Protein AF-A0A967QMI1-F1 (afdb_monomer_lite)

Secondary structure (DSSP, 8-state):
---------------THHHHHHHHHHHHHHHHHHHHHHHHHHHHS---HHHHHHHHHHHHTSHHHHHHHEEEE-STT-EEEE-HHHHHHHHHHH-SEEEEEEEEEE-SS-EEEEEEEEE-

pLDDT: mean 87.19, std 18.17, range [38.97, 98.12]

Sequence (120 aa):
MSKHENANTSLSVVQPHATAETASTAVAAQAAASVQARYVMALQRPRNIDQVRVDLLKECKRPGFARVAMYHKPIGKGVTGPSIRFAEAAMRCMGNLMPEVATLYDDHDKRILRVSVTDL

Structure (mmCIF, N/CA/C/O backbone):
data_AF-A0A967QMI1-F1
#
_entry.id   AF-A0A967QMI1-F1
#
loop_
_atom_site.group_PDB
_atom_site.id
_atom_site.type_symbol
_atom_site.label_atom_id
_atom_site.label_alt_id
_atom_site.label_comp_id
_atom_site.label_asym_id
_atom_site.label_entity_id
_atom_site.label_seq_id
_atom_site.pdbx_PDB_ins_code
_atom_site.Cartn_x
_atom_site.Cartn_y
_atom_site.Cartn_z
_atom_site.occupancy
_atom_site.B_iso_or_equiv
_atom_site.auth_seq_id
_atom_site.auth_comp_id
_atom_site.auth_asym_id
_atom_site.auth_atom_id
_atom_site.pdbx_PDB_model_num
ATOM 1 N N . MET A 1 1 ? -69.812 30.700 38.126 1.00 41.09 1 MET A N 1
ATOM 2 C CA . MET A 1 1 ? -69.528 30.436 36.693 1.00 41.09 1 MET A CA 1
ATOM 3 C C . MET A 1 1 ? -68.850 31.698 36.178 1.00 41.09 1 MET A C 1
ATOM 5 O O . MET A 1 1 ? -69.426 32.747 36.377 1.00 41.09 1 MET A O 1
ATOM 9 N N . SER A 1 2 ? -67.622 31.746 35.676 1.00 38.97 2 SER A N 1
ATOM 10 C CA . SER A 1 2 ? -66.790 30.752 35.009 1.00 38.97 2 SER A CA 1
ATOM 11 C C . SER A 1 2 ? -65.315 31.040 35.321 1.00 38.97 2 SER A C 1
ATOM 13 O O . SER A 1 2 ? -64.920 32.199 35.425 1.00 38.97 2 SER A O 1
ATOM 15 N N . LYS A 1 3 ? -64.522 29.980 35.487 1.00 43.09 3 LYS A N 1
ATOM 16 C CA . LYS A 1 3 ? -63.059 30.023 35.575 1.00 43.09 3 LYS A CA 1
ATOM 17 C C . LYS A 1 3 ? -62.500 30.331 34.181 1.00 43.09 3 LYS A C 1
ATOM 19 O O . LYS A 1 3 ? -62.931 29.699 33.221 1.00 43.09 3 LYS A O 1
ATOM 24 N N . HIS A 1 4 ? -61.532 31.235 34.074 1.00 40.47 4 HIS A N 1
ATOM 25 C CA . HIS A 1 4 ? -60.617 31.258 32.932 1.00 40.47 4 HIS A CA 1
ATOM 26 C C . HIS A 1 4 ? -59.274 30.707 33.408 1.00 40.47 4 HIS A C 1
ATOM 28 O O . HIS A 1 4 ? -58.556 31.336 34.179 1.00 40.47 4 HIS A O 1
ATOM 34 N N . GLU A 1 5 ? -59.035 29.459 33.016 1.00 42.28 5 GLU A N 1
ATOM 35 C CA . GLU A 1 5 ? -57.871 28.634 33.311 1.00 42.28 5 GLU A CA 1
ATOM 36 C C . GLU A 1 5 ? -56.853 28.781 32.172 1.00 42.28 5 GLU A C 1
ATOM 38 O O . GLU A 1 5 ? -57.210 28.766 30.993 1.00 42.28 5 GLU A O 1
ATOM 43 N N . ASN A 1 6 ? -55.592 28.983 32.549 1.00 50.06 6 ASN A N 1
ATOM 44 C CA . ASN A 1 6 ? -54.452 29.204 31.665 1.00 50.06 6 ASN A CA 1
ATOM 45 C C . ASN A 1 6 ? -54.092 27.942 30.869 1.00 50.06 6 ASN A C 1
ATOM 47 O O . ASN A 1 6 ? -53.886 26.887 31.462 1.00 50.06 6 ASN A O 1
ATOM 51 N N . ALA A 1 7 ? -53.855 28.079 29.564 1.00 43.97 7 ALA A N 1
ATOM 52 C CA . ALA A 1 7 ? -53.170 27.065 28.760 1.00 43.97 7 ALA A CA 1
ATOM 53 C C . ALA A 1 7 ? -51.811 27.603 28.288 1.00 43.97 7 ALA A C 1
ATOM 55 O O . ALA A 1 7 ? -51.635 28.024 27.146 1.00 43.97 7 ALA A O 1
ATOM 56 N N . ASN A 1 8 ? -50.839 27.606 29.204 1.00 45.09 8 ASN A N 1
ATOM 57 C CA . ASN A 1 8 ? -49.431 27.794 28.876 1.00 45.09 8 ASN A CA 1
ATOM 58 C C . ASN A 1 8 ? -48.906 26.486 28.264 1.00 45.09 8 ASN A C 1
ATOM 60 O O . ASN A 1 8 ? -48.530 25.563 28.984 1.00 45.09 8 ASN A O 1
ATOM 64 N N . THR A 1 9 ? -48.937 26.377 26.936 1.00 42.69 9 THR A N 1
ATOM 65 C CA . THR A 1 9 ? -48.361 25.227 26.225 1.00 42.69 9 THR A CA 1
ATOM 66 C C . THR A 1 9 ? -46.873 25.489 26.021 1.00 42.69 9 THR A C 1
ATOM 68 O O . THR A 1 9 ? -46.456 26.058 25.014 1.00 42.69 9 THR A O 1
ATOM 71 N N . SER A 1 10 ? -46.062 25.116 27.009 1.00 40.81 10 SER A N 1
ATOM 72 C CA . SER A 1 10 ? -44.605 25.136 26.904 1.00 40.81 10 SER A CA 1
ATOM 73 C C . SER A 1 10 ? -44.142 24.035 25.944 1.00 40.81 10 SER A C 1
ATOM 75 O O . SER A 1 10 ? -44.137 22.857 26.301 1.00 40.81 10 SER A O 1
ATOM 77 N N . LEU A 1 11 ? -43.745 24.418 24.729 1.00 45.38 11 LEU A N 1
ATOM 78 C CA . LEU A 1 11 ? -42.948 23.581 23.833 1.00 45.38 11 LEU A CA 1
ATOM 79 C C . LEU A 1 11 ? -41.589 23.327 24.498 1.00 45.38 11 LEU A C 1
ATOM 81 O O . LEU A 1 11 ? -40.747 24.221 24.586 1.00 45.38 11 LEU A O 1
ATOM 85 N N . SER A 1 12 ? -41.386 22.113 25.002 1.00 38.97 12 SER A N 1
ATOM 86 C CA . SER A 1 12 ? -40.097 21.652 25.504 1.00 38.97 12 SER A CA 1
ATOM 87 C C . SER A 1 12 ? -39.133 21.471 24.330 1.00 38.97 12 SER A C 1
ATOM 89 O O . SER A 1 12 ? -39.220 20.526 23.548 1.00 38.97 12 SER A O 1
ATOM 91 N N . VAL A 1 13 ? -38.200 22.413 24.200 1.00 47.19 13 VAL A N 1
ATOM 92 C CA . VAL A 1 13 ? -37.040 22.305 23.312 1.00 47.19 13 VAL A CA 1
ATOM 93 C C . VAL A 1 13 ? -36.179 21.139 23.803 1.00 47.19 13 VAL A C 1
ATOM 95 O O . VAL A 1 13 ? -35.567 21.219 24.867 1.00 47.19 13 VAL A O 1
ATOM 98 N N . VAL A 1 14 ? -36.137 20.046 23.040 1.00 52.56 14 VAL A N 1
ATOM 99 C CA . VAL A 1 14 ? -35.185 18.949 23.260 1.00 52.56 14 VAL A CA 1
ATOM 100 C C . VAL A 1 14 ? -33.779 19.503 23.027 1.00 52.56 14 VAL A C 1
ATOM 102 O O . VAL A 1 14 ? -33.420 19.871 21.909 1.00 52.56 14 VAL A O 1
ATOM 105 N N . GLN A 1 15 ? -32.995 19.619 24.098 1.00 55.19 15 GLN A N 1
ATOM 106 C CA . GLN A 1 15 ? -31.613 20.091 24.035 1.00 55.19 15 GLN A CA 1
ATOM 107 C C . GLN A 1 15 ? -30.710 19.081 23.288 1.00 55.19 1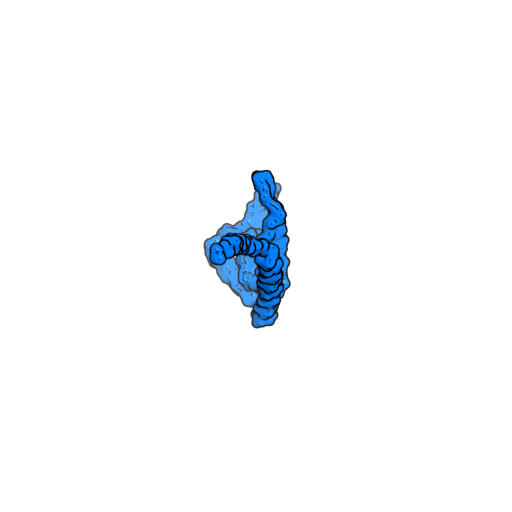5 GLN A C 1
ATOM 109 O O . GLN A 1 15 ? -30.769 17.884 23.570 1.00 55.19 15 GLN A O 1
ATOM 114 N N . PRO A 1 16 ? -29.814 19.536 22.391 1.00 52.66 16 PRO A N 1
ATOM 115 C CA . PRO A 1 16 ? -29.017 18.685 21.495 1.00 52.66 16 PRO A CA 1
ATOM 116 C C . PRO A 1 16 ? -27.796 17.982 22.138 1.00 52.66 16 PRO A C 1
ATOM 118 O O . PRO A 1 16 ? -26.861 17.607 21.433 1.00 52.66 16 PRO A O 1
ATOM 121 N N . HIS A 1 17 ? -27.745 17.799 23.463 1.00 53.94 17 HIS A N 1
ATOM 122 C CA . HIS A 1 17 ? -26.558 17.228 24.127 1.00 53.94 17 HIS A CA 1
ATOM 123 C C . HIS A 1 17 ? -26.426 15.699 23.983 1.00 53.94 17 HIS A C 1
ATOM 125 O O . HIS A 1 17 ? -25.330 15.207 23.725 1.00 53.94 17 HIS A O 1
ATOM 131 N N . ALA A 1 18 ? -27.523 14.936 24.041 1.00 59.19 18 ALA A N 1
ATOM 132 C CA . ALA A 1 18 ? -27.467 13.465 24.007 1.00 59.19 18 ALA A CA 1
ATOM 133 C C . ALA A 1 18 ? -27.008 12.883 22.649 1.00 59.19 18 ALA A C 1
ATOM 135 O O . ALA A 1 18 ? -26.424 11.799 22.572 1.00 59.19 18 ALA A O 1
ATOM 136 N N . THR A 1 19 ? -27.239 13.609 21.554 1.00 61.75 19 THR A N 1
ATOM 137 C CA . THR A 1 19 ? -26.875 13.170 20.198 1.00 61.75 19 THR A CA 1
ATOM 138 C C . THR A 1 19 ? -25.369 13.232 19.935 1.00 61.75 19 THR A C 1
ATOM 140 O O . THR A 1 19 ? -24.855 12.411 19.177 1.00 61.75 19 THR A O 1
ATOM 143 N N . ALA A 1 20 ? -24.646 14.157 20.575 1.00 63.41 20 ALA A N 1
ATOM 144 C CA . ALA A 1 20 ? -23.204 14.322 20.376 1.00 63.41 20 ALA A CA 1
ATOM 145 C C . ALA A 1 20 ? -22.385 13.199 21.043 1.00 63.41 20 ALA A C 1
ATOM 147 O O . ALA A 1 20 ? -21.455 12.670 20.434 1.00 63.41 20 ALA A O 1
ATOM 148 N N . GLU A 1 21 ? -22.764 12.781 22.255 1.00 69.69 21 GLU A N 1
ATOM 149 C CA . GLU A 1 21 ? -22.116 11.668 22.973 1.00 69.69 21 GLU A CA 1
ATOM 150 C C . GLU A 1 21 ? -22.389 10.309 22.307 1.00 69.69 21 GLU A C 1
ATOM 152 O O . GLU A 1 21 ? -21.518 9.440 22.224 1.00 69.69 21 GLU A O 1
ATOM 157 N N . THR A 1 22 ? -23.586 10.135 21.743 1.00 79.19 22 THR A N 1
ATOM 158 C CA . THR A 1 22 ? -23.932 8.921 20.987 1.00 79.19 22 THR A CA 1
ATOM 159 C C . THR A 1 22 ? -23.129 8.826 19.682 1.00 79.19 22 THR A C 1
ATOM 161 O O . THR A 1 22 ? -22.706 7.744 19.275 1.00 79.19 22 THR A O 1
ATOM 164 N N . ALA A 1 23 ? -22.857 9.960 19.029 1.00 79.44 23 ALA A N 1
ATOM 165 C CA . ALA A 1 23 ? -22.069 9.990 17.800 1.00 79.44 23 ALA A CA 1
ATOM 166 C C . ALA A 1 23 ? -20.587 9.648 18.043 1.00 79.44 23 ALA A C 1
ATOM 168 O O . ALA A 1 23 ? -20.003 8.870 17.287 1.00 79.44 23 ALA A O 1
ATOM 169 N N . SER A 1 24 ? -19.975 10.182 19.105 1.00 85.50 24 SER A N 1
ATOM 170 C CA . SER A 1 24 ? -18.565 9.910 19.422 1.00 85.50 24 SER A CA 1
ATOM 171 C C . SER A 1 24 ? -18.327 8.449 19.820 1.00 85.50 24 SER A C 1
ATOM 173 O O . SER A 1 24 ? -17.361 7.830 19.366 1.00 85.50 24 SER A O 1
ATOM 175 N N . THR A 1 25 ? -19.237 7.867 20.604 1.00 90.25 25 THR A N 1
ATOM 176 C CA . THR A 1 25 ? -19.176 6.453 21.005 1.00 90.25 25 THR A CA 1
ATOM 177 C C . THR A 1 25 ? -19.345 5.506 19.816 1.00 90.25 25 THR A C 1
ATOM 179 O O . THR A 1 25 ? -18.589 4.539 19.698 1.00 90.25 25 THR A O 1
ATOM 182 N N . ALA A 1 26 ? -20.255 5.810 18.884 1.00 90.25 26 ALA A N 1
ATOM 183 C CA . ALA A 1 26 ? -20.436 5.023 17.665 1.00 90.25 26 ALA A CA 1
ATOM 184 C C . ALA A 1 26 ? -19.175 5.008 16.778 1.00 90.25 26 ALA A C 1
ATOM 186 O O . ALA A 1 26 ? -18.761 3.945 16.310 1.00 90.25 26 ALA A O 1
ATOM 187 N N . VAL A 1 27 ? -18.519 6.162 16.595 1.00 91.69 27 VAL A N 1
ATOM 188 C CA . VAL A 1 27 ? -17.275 6.265 15.807 1.00 91.69 27 VAL A CA 1
ATOM 189 C C . VAL A 1 27 ? -16.139 5.469 16.454 1.00 91.69 27 VAL A C 1
ATOM 191 O O . VAL A 1 27 ? -15.428 4.736 15.763 1.00 91.69 27 VAL A O 1
ATOM 194 N N . ALA A 1 28 ? -15.983 5.563 17.778 1.00 91.62 28 ALA A N 1
ATOM 195 C CA . ALA A 1 28 ? -14.963 4.809 18.503 1.00 91.62 28 ALA A CA 1
ATOM 196 C C . ALA A 1 28 ? -15.184 3.288 18.395 1.00 91.62 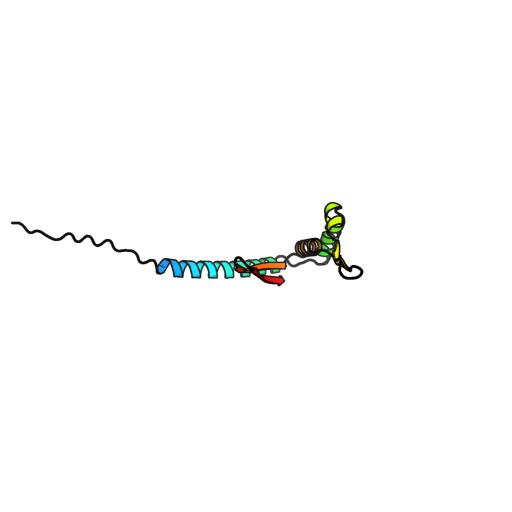28 ALA A C 1
ATOM 198 O O . ALA A 1 28 ? -14.239 2.543 18.121 1.00 91.62 28 ALA A O 1
ATOM 199 N N . ALA A 1 29 ? -16.431 2.828 18.544 1.00 93.75 29 ALA A N 1
ATOM 200 C CA . ALA A 1 29 ? -16.787 1.418 18.409 1.00 93.75 29 ALA A CA 1
ATOM 201 C C . ALA A 1 29 ? -16.522 0.890 16.989 1.00 93.75 29 ALA A C 1
ATOM 203 O O . ALA A 1 29 ? -15.928 -0.178 16.827 1.00 93.75 29 ALA A O 1
ATOM 204 N N . GLN A 1 30 ? -16.891 1.654 15.956 1.00 93.81 30 GLN A N 1
ATOM 205 C CA . GLN A 1 30 ? -16.614 1.292 14.566 1.00 93.81 30 GLN A CA 1
ATOM 206 C C . GLN A 1 30 ? -15.106 1.215 14.288 1.00 93.81 30 GLN A C 1
ATOM 208 O O . GLN A 1 30 ? -14.653 0.278 13.625 1.00 93.81 30 GLN A O 1
ATOM 213 N N . ALA A 1 31 ? -14.316 2.159 14.812 1.00 92.31 31 ALA A N 1
ATOM 214 C CA . ALA A 1 31 ? -12.864 2.145 14.662 1.00 92.31 31 ALA A CA 1
ATOM 215 C C . ALA A 1 31 ? -12.255 0.884 15.294 1.00 92.31 31 ALA A C 1
ATOM 217 O O . ALA A 1 31 ? -11.533 0.153 14.613 1.00 92.31 31 ALA A O 1
ATOM 218 N N . ALA A 1 32 ? -12.612 0.571 16.544 1.00 94.69 32 ALA A N 1
ATOM 219 C CA . ALA A 1 32 ? -12.141 -0.628 17.235 1.00 94.69 32 ALA A CA 1
ATOM 220 C C . ALA A 1 32 ? -12.526 -1.919 16.492 1.00 94.69 32 ALA A C 1
ATOM 222 O O . ALA A 1 32 ? -11.662 -2.759 16.233 1.00 94.69 32 ALA A O 1
ATOM 223 N N . ALA A 1 33 ? -13.790 -2.042 16.073 1.00 96.12 33 ALA A N 1
ATOM 224 C CA . ALA A 1 33 ? -14.271 -3.195 15.317 1.00 96.12 33 ALA A CA 1
ATOM 225 C C . ALA A 1 33 ? -13.539 -3.348 13.975 1.00 96.12 33 ALA A C 1
ATOM 227 O O . ALA A 1 33 ? -13.174 -4.457 13.590 1.00 96.12 33 ALA A O 1
ATOM 228 N N . SER A 1 34 ? -13.267 -2.240 13.277 1.00 93.88 34 SER A N 1
ATOM 229 C CA . SER A 1 34 ? -12.538 -2.266 12.006 1.00 93.88 34 SER A CA 1
ATOM 230 C C . SER A 1 34 ? -11.093 -2.742 12.176 1.00 93.88 34 SER A C 1
ATOM 232 O O . SER A 1 34 ? -10.616 -3.547 11.378 1.00 93.88 34 SER A O 1
ATOM 234 N N . VAL A 1 35 ? -10.413 -2.299 13.239 1.00 94.69 35 VAL A N 1
ATOM 235 C CA . VAL A 1 35 ? -9.046 -2.721 13.559 1.00 94.69 35 VAL A CA 1
ATOM 236 C C . VAL A 1 35 ? -9.034 -4.207 13.902 1.00 94.69 35 VAL A C 1
ATOM 238 O O . VAL A 1 35 ? -8.269 -4.961 13.307 1.00 94.69 35 VAL A O 1
ATOM 241 N N . GLN A 1 36 ? -9.929 -4.656 14.784 1.00 96.06 36 GLN A N 1
ATOM 242 C CA . GLN A 1 36 ? -10.045 -6.070 15.147 1.00 96.06 36 GLN A CA 1
ATOM 243 C C . GLN A 1 36 ? -10.336 -6.952 13.929 1.00 96.06 36 GLN A C 1
ATOM 245 O O . GLN A 1 36 ? -9.657 -7.957 13.727 1.00 96.06 36 GLN A O 1
ATOM 250 N N . ALA A 1 37 ? -11.288 -6.557 13.079 1.00 96.00 37 ALA A N 1
ATOM 251 C CA . ALA A 1 37 ? -11.626 -7.300 11.869 1.00 96.00 37 ALA A CA 1
ATOM 252 C C . ALA A 1 37 ? -10.422 -7.438 10.924 1.00 96.00 37 ALA A C 1
ATOM 254 O O . ALA A 1 37 ? -10.198 -8.517 10.380 1.00 96.00 37 ALA A O 1
ATOM 255 N N . ARG A 1 38 ? -9.612 -6.381 10.761 1.00 94.56 38 ARG A N 1
ATOM 256 C CA . ARG A 1 38 ? -8.391 -6.415 9.936 1.00 94.56 38 ARG A CA 1
ATOM 257 C C . ARG A 1 38 ? -7.387 -7.450 10.450 1.00 94.56 38 ARG A C 1
ATOM 259 O O . ARG A 1 38 ? -6.934 -8.274 9.662 1.00 94.56 38 ARG A O 1
ATOM 266 N N . TYR A 1 39 ? -7.094 -7.452 11.752 1.00 96.50 39 TYR A N 1
ATOM 267 C CA . TYR A 1 39 ? -6.163 -8.420 12.346 1.00 96.50 39 TYR A CA 1
ATOM 268 C C . TYR A 1 39 ? -6.698 -9.854 12.292 1.00 96.50 39 TYR A C 1
ATOM 270 O O . TYR A 1 39 ? -5.961 -10.771 11.942 1.00 96.50 39 TYR A O 1
ATOM 278 N N . VAL A 1 40 ? -7.989 -10.067 12.564 1.00 97.44 40 VAL A N 1
ATOM 279 C CA . VAL A 1 40 ? -8.604 -11.400 12.449 1.00 97.44 40 VAL A CA 1
ATOM 280 C C . VAL A 1 40 ? -8.507 -11.922 11.015 1.00 97.44 40 VAL A C 1
ATOM 282 O O . VAL A 1 40 ? -8.118 -13.070 10.808 1.00 97.44 40 VAL A O 1
ATOM 285 N N . MET A 1 41 ? -8.800 -11.083 10.017 1.00 96.56 41 MET A N 1
ATOM 286 C CA . MET A 1 41 ? -8.680 -11.459 8.607 1.00 96.56 41 MET A CA 1
ATOM 287 C C . MET A 1 41 ? -7.237 -11.786 8.210 1.00 96.56 41 MET A C 1
ATOM 289 O O . MET A 1 41 ? -7.025 -12.758 7.486 1.00 96.56 41 MET A O 1
ATOM 293 N N . ALA A 1 42 ? -6.257 -11.018 8.695 1.00 96.69 42 ALA A N 1
ATOM 294 C CA . ALA A 1 42 ? -4.839 -11.261 8.430 1.00 96.69 42 ALA A CA 1
ATOM 295 C C . ALA A 1 42 ? -4.351 -12.578 9.061 1.00 96.69 42 ALA A C 1
ATOM 297 O O . ALA A 1 42 ? -3.690 -13.370 8.390 1.00 96.69 42 ALA A O 1
ATOM 298 N N . LEU A 1 43 ? -4.756 -12.866 10.303 1.00 96.31 43 LEU A N 1
ATOM 299 C CA . LEU A 1 43 ? -4.456 -14.130 10.988 1.00 96.31 43 LEU A CA 1
ATOM 300 C C . LEU A 1 43 ? -5.101 -15.339 10.298 1.00 96.31 43 LEU A C 1
ATOM 302 O O . LEU A 1 43 ? -4.483 -16.397 10.201 1.00 96.31 43 LEU A O 1
ATOM 306 N N . GLN A 1 44 ? -6.333 -15.195 9.801 1.00 97.06 44 GLN A N 1
ATOM 307 C CA . GLN A 1 44 ? -7.032 -16.258 9.069 1.00 97.06 44 GLN A CA 1
ATOM 308 C C . GLN A 1 44 ? -6.474 -16.483 7.659 1.00 97.06 44 GLN A C 1
ATOM 310 O O . GLN A 1 44 ? -6.637 -17.566 7.096 1.00 97.06 44 GLN A O 1
ATOM 315 N N . ARG A 1 45 ? -5.849 -15.464 7.064 1.00 95.25 45 ARG A N 1
ATOM 316 C CA . ARG A 1 45 ? -5.291 -15.500 5.707 1.00 95.25 45 ARG A CA 1
ATOM 317 C C . ARG A 1 45 ? -3.832 -15.040 5.741 1.00 95.25 45 ARG A C 1
ATOM 319 O O . ARG A 1 45 ? -3.523 -13.946 5.259 1.00 95.25 45 ARG A O 1
ATOM 326 N N . PRO A 1 46 ? -2.932 -15.857 6.318 1.00 95.31 46 PRO A N 1
ATOM 327 C CA . PRO A 1 46 ? -1.521 -15.521 6.376 1.00 95.31 46 PRO A CA 1
ATOM 328 C C . PRO A 1 46 ? -0.928 -15.443 4.967 1.00 95.31 46 PRO A C 1
ATOM 330 O O . PRO A 1 46 ? -1.355 -16.132 4.036 1.00 95.31 46 PRO A O 1
ATOM 333 N N . ARG A 1 47 ? 0.086 -14.592 4.813 1.00 95.44 47 ARG A N 1
ATOM 334 C CA . ARG A 1 47 ? 0.775 -14.385 3.537 1.00 95.44 47 ARG A CA 1
ATOM 335 C C . ARG A 1 47 ? 1.588 -15.619 3.158 1.00 95.44 47 ARG A C 1
ATOM 337 O O . ARG A 1 47 ? 2.306 -16.171 3.987 1.00 95.44 47 ARG A O 1
ATOM 344 N N . ASN A 1 48 ? 1.548 -15.985 1.881 1.00 96.25 48 ASN A N 1
ATOM 345 C CA . ASN A 1 48 ? 2.473 -16.951 1.296 1.00 96.25 48 ASN A CA 1
ATOM 346 C C . ASN A 1 48 ? 3.490 -16.202 0.426 1.00 96.25 48 ASN A C 1
ATOM 348 O O . ASN A 1 48 ? 3.161 -15.773 -0.677 1.00 96.25 48 ASN A O 1
ATOM 352 N N . ILE A 1 49 ? 4.721 -16.047 0.917 1.00 95.56 49 ILE A N 1
ATOM 353 C CA . ILE A 1 49 ? 5.768 -15.251 0.253 1.00 95.56 49 ILE A CA 1
ATOM 354 C C . ILE A 1 49 ? 6.154 -15.811 -1.124 1.00 95.56 49 ILE A C 1
ATOM 356 O O . ILE A 1 49 ? 6.431 -15.035 -2.043 1.00 95.56 49 ILE A O 1
ATOM 360 N N . ASP A 1 50 ? 6.102 -17.130 -1.309 1.00 97.38 50 ASP A N 1
ATOM 361 C CA . ASP A 1 50 ? 6.356 -17.738 -2.617 1.00 97.38 50 ASP A CA 1
ATOM 362 C C . ASP A 1 50 ? 5.274 -17.333 -3.623 1.00 97.38 50 ASP A C 1
ATOM 364 O O . ASP A 1 50 ? 5.579 -16.961 -4.760 1.00 97.38 50 ASP A O 1
ATOM 368 N N . GLN A 1 51 ? 4.013 -17.305 -3.183 1.00 97.38 51 GLN A N 1
ATOM 369 C CA . GLN A 1 51 ? 2.900 -16.850 -4.013 1.00 97.38 51 GLN A CA 1
ATOM 370 C C . GLN A 1 51 ? 3.014 -15.356 -4.346 1.00 97.38 51 GLN A C 1
ATOM 372 O O . GLN A 1 51 ? 2.851 -14.978 -5.506 1.00 97.38 51 GLN A O 1
ATOM 377 N N . VAL A 1 52 ? 3.402 -14.517 -3.375 1.00 97.50 52 VAL A N 1
ATOM 378 C CA . VAL A 1 52 ? 3.649 -13.078 -3.595 1.00 97.50 52 VAL A CA 1
ATOM 379 C C . VAL A 1 52 ? 4.663 -12.864 -4.720 1.00 97.50 52 VAL A C 1
ATOM 381 O O . VAL A 1 52 ? 4.456 -12.026 -5.601 1.00 97.50 52 VAL A O 1
ATOM 384 N N . ARG A 1 53 ? 5.755 -13.639 -4.724 1.00 96.75 53 ARG A N 1
ATOM 385 C CA . ARG A 1 53 ? 6.775 -13.573 -5.778 1.00 96.75 53 ARG A CA 1
ATOM 386 C C . ARG A 1 53 ? 6.191 -13.929 -7.145 1.00 96.75 53 ARG A C 1
ATOM 388 O O . ARG A 1 53 ? 6.467 -13.227 -8.119 1.00 96.75 53 ARG A O 1
ATOM 395 N N . VAL A 1 54 ? 5.421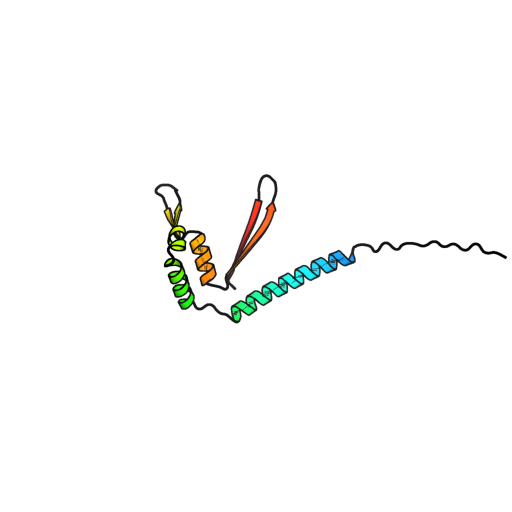 -15.013 -7.232 1.00 98.12 54 VAL A N 1
ATOM 396 C CA . VAL A 1 54 ? 4.795 -15.460 -8.487 1.00 98.12 54 VAL A CA 1
ATOM 397 C C . VAL A 1 54 ? 3.846 -14.391 -9.031 1.00 98.12 54 VAL A C 1
ATOM 399 O O . VAL A 1 54 ? 3.924 -14.047 -10.214 1.00 98.12 54 VAL A O 1
ATOM 402 N N . ASP A 1 55 ? 3.007 -13.819 -8.171 1.00 97.81 55 ASP A N 1
ATOM 403 C CA . ASP A 1 55 ? 2.020 -12.809 -8.552 1.00 97.81 55 ASP A CA 1
ATOM 404 C C . ASP A 1 55 ? 2.681 -11.498 -8.986 1.00 97.81 55 ASP A C 1
ATOM 406 O O . ASP A 1 55 ? 2.327 -10.936 -10.027 1.00 97.81 55 ASP A O 1
ATOM 410 N N . LEU A 1 56 ? 3.720 -11.054 -8.273 1.00 97.31 56 LEU A N 1
ATOM 411 C CA . LEU A 1 56 ? 4.462 -9.852 -8.648 1.00 97.31 56 LEU A CA 1
ATOM 412 C C . LEU A 1 56 ? 5.193 -10.028 -9.987 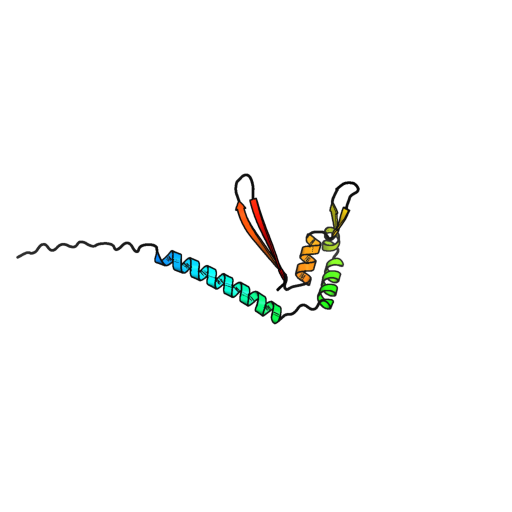1.00 97.31 56 LEU A C 1
ATOM 414 O O . LEU A 1 56 ? 5.166 -9.137 -10.835 1.00 97.31 56 LEU A O 1
ATOM 418 N N . LEU A 1 57 ? 5.800 -11.195 -10.233 1.00 96.88 57 LEU A N 1
ATOM 419 C CA . LEU A 1 57 ? 6.405 -11.501 -11.533 1.00 96.88 57 LEU A CA 1
ATOM 420 C C . LEU A 1 57 ? 5.361 -11.534 -12.654 1.00 96.88 57 LEU A C 1
ATOM 422 O O . LEU A 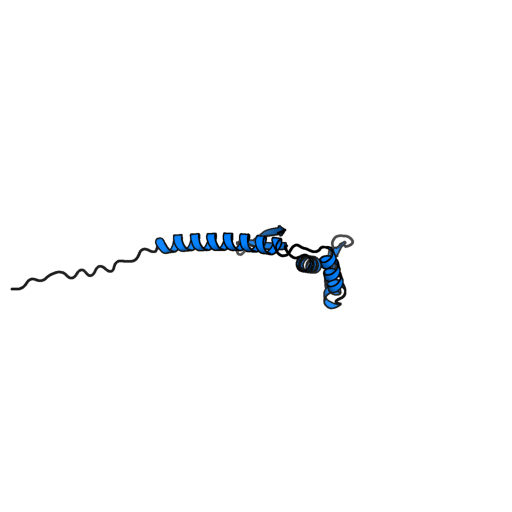1 57 ? 5.649 -11.108 -13.774 1.00 96.88 57 LEU A O 1
ATOM 426 N N . LYS A 1 58 ? 4.149 -12.021 -12.372 1.00 97.81 58 LYS A N 1
ATOM 427 C CA . LYS A 1 58 ? 3.035 -11.998 -13.325 1.00 97.81 58 LYS A CA 1
ATOM 428 C C . LYS A 1 58 ? 2.618 -10.566 -13.663 1.00 97.81 58 LYS A C 1
ATOM 430 O O . LYS A 1 58 ? 2.397 -10.285 -14.839 1.00 97.81 58 LYS A O 1
ATOM 435 N N . GLU A 1 59 ? 2.570 -9.661 -12.685 1.00 97.06 59 GLU A N 1
ATOM 436 C CA . GLU A 1 59 ? 2.324 -8.231 -12.928 1.00 97.06 59 GLU A CA 1
ATOM 437 C C . GLU A 1 59 ? 3.426 -7.624 -13.810 1.00 97.06 59 GLU A C 1
ATOM 439 O O . GLU A 1 59 ? 3.119 -7.001 -14.828 1.00 97.06 59 GLU A O 1
ATOM 444 N N . CYS A 1 60 ? 4.704 -7.897 -13.515 1.00 95.81 60 CYS A N 1
ATOM 445 C CA . CYS A 1 60 ? 5.848 -7.437 -14.316 1.00 95.81 60 CYS A CA 1
ATOM 446 C C . CYS A 1 60 ? 5.808 -7.889 -15.784 1.00 95.81 60 CYS A C 1
ATOM 448 O O . CYS A 1 60 ? 6.301 -7.176 -16.655 1.00 95.81 60 CYS A O 1
ATOM 450 N N . LYS A 1 61 ? 5.205 -9.045 -16.087 1.00 97.25 61 LYS A N 1
ATOM 451 C CA . LYS A 1 61 ? 5.054 -9.543 -17.467 1.00 97.25 61 LYS A CA 1
ATOM 452 C C . LYS A 1 61 ? 4.021 -8.764 -18.285 1.00 97.25 61 LYS A C 1
ATOM 454 O O . LYS A 1 61 ? 3.988 -8.908 -19.505 1.00 97.25 61 LYS A O 1
ATOM 459 N N . ARG A 1 62 ? 3.163 -7.953 -17.658 1.00 97.38 62 ARG A N 1
ATOM 460 C CA . ARG A 1 62 ? 2.133 -7.179 -18.363 1.00 97.38 62 ARG A CA 1
ATOM 461 C C . ARG A 1 62 ? 2.782 -5.951 -19.014 1.00 97.38 62 ARG A C 1
ATOM 463 O O . ARG A 1 62 ? 3.253 -5.079 -18.283 1.00 97.38 62 ARG A O 1
ATOM 470 N N . PRO A 1 63 ? 2.740 -5.792 -20.352 1.00 96.94 63 PRO A N 1
ATOM 471 C CA . PRO A 1 63 ? 3.427 -4.688 -21.033 1.00 96.94 63 PRO A CA 1
ATOM 472 C C . PRO A 1 63 ? 2.995 -3.300 -20.544 1.00 96.94 63 PRO A C 1
ATOM 474 O O . PRO A 1 63 ? 3.804 -2.383 -20.426 1.00 96.94 63 PRO A O 1
ATOM 477 N N . GLY A 1 64 ? 1.709 -3.142 -20.213 1.00 96.50 64 GLY A N 1
ATOM 478 C CA . GLY A 1 64 ? 1.181 -1.898 -19.656 1.00 96.50 64 GLY A CA 1
ATOM 479 C C . GLY A 1 64 ? 1.833 -1.515 -18.326 1.00 96.50 64 GLY A C 1
ATOM 480 O O . GLY A 1 64 ? 2.198 -0.357 -18.150 1.00 96.50 64 GLY A O 1
ATOM 481 N N . PHE A 1 65 ? 2.021 -2.489 -17.433 1.00 97.31 65 PHE A N 1
ATOM 482 C CA . PHE A 1 65 ? 2.642 -2.283 -16.128 1.00 97.31 65 PHE A CA 1
ATOM 483 C C . PHE A 1 65 ? 4.161 -2.129 -16.240 1.00 97.31 65 PHE A C 1
ATOM 485 O O . PHE A 1 65 ? 4.716 -1.206 -15.655 1.00 97.31 65 PHE A O 1
ATOM 492 N N . ALA A 1 66 ? 4.826 -2.955 -17.053 1.00 96.25 66 ALA A N 1
ATOM 493 C CA . ALA A 1 66 ? 6.275 -2.900 -17.252 1.00 96.25 66 ALA A CA 1
ATOM 494 C C . ALA A 1 66 ? 6.771 -1.498 -17.654 1.00 96.25 66 ALA A C 1
ATOM 496 O O . ALA A 1 66 ? 7.793 -1.039 -17.151 1.00 96.25 66 ALA A O 1
ATOM 497 N N . ARG A 1 67 ? 6.005 -0.778 -18.490 1.00 95.94 67 ARG A N 1
ATOM 498 C CA . ARG A 1 67 ? 6.318 0.606 -18.895 1.00 95.94 67 ARG A CA 1
ATOM 499 C C . ARG A 1 67 ? 6.338 1.606 -17.738 1.00 95.94 67 ARG A C 1
ATOM 501 O O . ARG A 1 67 ? 7.061 2.589 -17.818 1.00 95.94 67 ARG A O 1
ATOM 508 N N . VAL A 1 68 ? 5.531 1.387 -16.699 1.00 96.69 68 VAL A N 1
ATOM 509 C CA . VAL A 1 68 ? 5.398 2.307 -15.554 1.00 96.69 68 VAL A CA 1
ATOM 510 C C . VAL A 1 68 ? 6.063 1.782 -14.285 1.00 96.69 68 VAL A C 1
ATOM 512 O O . VAL A 1 68 ? 6.115 2.496 -13.289 1.00 96.69 68 VAL A O 1
ATOM 515 N N . ALA A 1 69 ? 6.558 0.544 -14.294 1.00 97.00 69 ALA A N 1
ATOM 516 C CA . ALA A 1 69 ? 7.155 -0.124 -13.142 1.00 97.00 69 ALA A CA 1
ATOM 517 C C . ALA A 1 69 ? 8.518 0.461 -12.740 1.00 97.00 69 ALA A C 1
ATOM 519 O O . ALA A 1 69 ? 8.909 0.355 -11.581 1.00 97.00 69 ALA A O 1
ATOM 520 N N . MET A 1 70 ? 9.223 1.107 -13.668 1.00 96.75 70 MET A N 1
ATOM 521 C CA . MET A 1 70 ? 10.499 1.772 -13.411 1.00 96.75 70 MET A CA 1
ATOM 522 C C . MET A 1 70 ? 10.339 3.285 -13.537 1.00 96.75 70 MET A C 1
ATOM 524 O O . MET A 1 70 ? 9.649 3.775 -14.428 1.00 96.75 70 MET A O 1
ATOM 528 N N . TYR A 1 71 ? 10.985 4.026 -12.642 1.00 96.69 71 TYR A N 1
ATOM 529 C CA . TYR A 1 71 ? 11.024 5.481 -12.653 1.00 96.69 71 TYR A CA 1
ATOM 530 C C . TYR A 1 71 ? 12.470 5.968 -12.696 1.00 96.69 71 TYR A C 1
ATOM 532 O O . TYR A 1 71 ? 13.325 5.492 -11.947 1.00 96.69 71 TYR A O 1
ATOM 540 N N . HIS A 1 72 ? 12.726 6.941 -13.567 1.00 96.25 72 HIS A N 1
ATOM 541 C CA . HIS A 1 72 ? 14.000 7.637 -13.660 1.00 96.25 72 HIS A CA 1
ATOM 542 C C . HIS A 1 72 ? 13.872 9.004 -12.986 1.00 96.25 72 HIS A C 1
ATOM 544 O O . HIS A 1 72 ? 13.225 9.913 -13.509 1.00 96.25 72 HIS A O 1
ATOM 550 N N . LYS A 1 73 ? 14.524 9.176 -11.836 1.00 95.62 73 LYS A N 1
ATOM 551 C CA . LYS A 1 73 ? 14.589 10.459 -11.136 1.00 95.62 73 LYS A CA 1
ATOM 552 C C . LYS A 1 73 ? 15.697 11.325 -11.755 1.00 95.62 73 LYS A C 1
ATOM 554 O O . LYS A 1 73 ? 16.862 10.930 -11.672 1.00 95.62 73 LYS A O 1
ATOM 559 N N . PRO A 1 74 ? 15.390 12.506 -12.324 1.00 94.19 74 PRO A N 1
ATOM 560 C CA . PRO A 1 74 ? 16.366 13.349 -13.017 1.00 94.19 74 PRO A CA 1
ATOM 561 C C . PRO A 1 74 ? 17.191 14.195 -12.031 1.00 94.19 74 PRO A C 1
ATOM 563 O O . PRO A 1 74 ? 17.131 15.419 -12.035 1.00 94.19 74 PRO A O 1
ATOM 566 N N . ILE A 1 75 ? 17.937 13.538 -11.139 1.00 93.38 75 ILE A N 1
ATOM 567 C CA . ILE A 1 75 ? 18.887 14.189 -10.227 1.00 93.38 75 ILE A CA 1
ATOM 568 C C . ILE A 1 75 ? 20.324 13.837 -10.622 1.00 93.38 75 ILE A C 1
ATOM 570 O O . ILE A 1 75 ? 20.670 12.662 -10.727 1.00 93.38 75 ILE A O 1
ATOM 574 N N . GLY A 1 76 ? 21.176 14.842 -10.846 1.00 93.38 76 GLY A N 1
ATOM 575 C CA . GLY A 1 76 ? 22.549 14.625 -11.316 1.00 93.38 76 GLY A CA 1
ATOM 576 C C . GLY A 1 76 ? 22.587 13.826 -12.626 1.00 93.38 76 GLY A C 1
ATOM 577 O O . GLY A 1 76 ? 21.960 14.217 -13.605 1.00 93.38 76 GLY A O 1
ATOM 578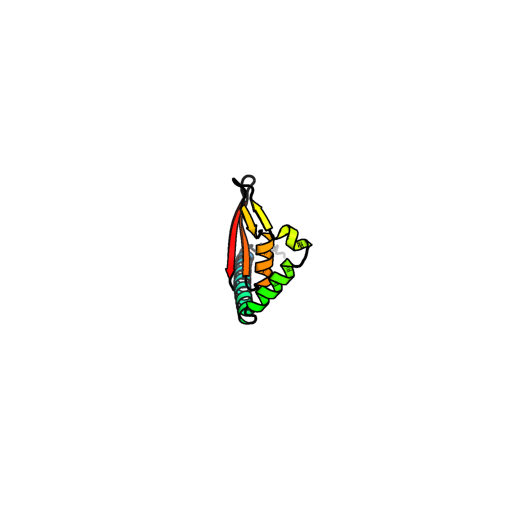 N N . LYS A 1 77 ? 23.283 12.680 -12.628 1.00 92.81 77 LYS A N 1
ATOM 579 C CA . LYS A 1 77 ? 23.337 11.746 -13.773 1.00 92.81 77 LYS A CA 1
ATOM 580 C C . LYS A 1 77 ? 22.071 10.892 -13.954 1.00 92.81 77 LYS A C 1
ATOM 582 O O . LYS A 1 77 ? 22.017 10.092 -14.880 1.00 92.81 77 LYS A O 1
ATOM 587 N N . GLY A 1 78 ? 21.071 11.061 -13.091 1.00 92.81 78 GLY A N 1
ATOM 588 C CA . GLY A 1 78 ? 19.861 10.253 -13.076 1.00 92.81 78 GLY A CA 1
ATOM 589 C C . GLY A 1 78 ? 19.984 9.028 -12.172 1.00 92.81 78 GLY A C 1
ATOM 590 O O . GLY A 1 78 ? 21.034 8.395 -12.089 1.00 92.81 78 GLY A O 1
ATOM 591 N N . VAL A 1 79 ? 18.895 8.693 -11.477 1.00 95.12 79 VAL A N 1
ATOM 592 C CA . VAL A 1 79 ? 18.775 7.462 -10.681 1.00 95.12 79 VAL A CA 1
ATOM 593 C C . VAL A 1 79 ? 17.551 6.704 -11.168 1.00 95.12 79 VAL A C 1
ATOM 595 O O . VAL A 1 79 ? 16.449 7.250 -11.167 1.00 95.12 79 VAL A O 1
ATOM 598 N N . THR A 1 80 ? 17.741 5.451 -11.578 1.00 96.38 80 THR A N 1
ATOM 599 C CA . THR A 1 80 ? 16.660 4.581 -12.057 1.00 96.38 80 THR A CA 1
ATOM 600 C C . THR A 1 80 ? 16.367 3.499 -11.032 1.00 96.38 80 THR A C 1
ATOM 602 O O . THR A 1 80 ? 17.284 2.858 -10.526 1.00 96.38 80 THR A O 1
ATOM 605 N N . GLY A 1 81 ? 15.088 3.278 -10.742 1.00 95.56 81 GLY A N 1
ATOM 606 C CA . GLY A 1 81 ? 14.654 2.246 -9.808 1.00 95.56 81 GLY A CA 1
ATOM 607 C C . GLY A 1 81 ? 13.164 1.939 -9.929 1.00 95.56 81 GLY A C 1
ATOM 608 O O . GLY A 1 81 ? 12.491 2.508 -10.795 1.00 95.56 81 GLY A O 1
ATOM 609 N N . PRO A 1 82 ? 12.640 1.048 -9.073 1.00 96.81 82 PRO A N 1
ATOM 610 C CA . PRO A 1 82 ? 11.213 0.776 -9.000 1.00 96.81 82 PRO A CA 1
ATOM 611 C C . PRO A 1 82 ? 10.411 2.056 -8.755 1.00 96.81 82 PRO A C 1
ATOM 613 O O . PRO A 1 82 ? 10.787 2.902 -7.943 1.00 96.81 82 PRO A O 1
ATOM 616 N N . SER A 1 83 ? 9.304 2.206 -9.469 1.00 97.19 83 SER A N 1
ATOM 617 C CA . SER A 1 83 ? 8.408 3.348 -9.324 1.00 97.19 83 SER A CA 1
ATOM 618 C C . SER A 1 83 ? 7.436 3.166 -8.155 1.00 97.19 83 SER A C 1
ATOM 620 O O . SER A 1 83 ? 7.259 2.071 -7.618 1.00 97.19 83 SER A O 1
ATOM 622 N N . ILE A 1 84 ? 6.704 4.231 -7.818 1.00 95.75 84 ILE A N 1
ATOM 623 C CA . ILE A 1 84 ? 5.582 4.138 -6.875 1.00 95.75 84 ILE A CA 1
ATOM 624 C C . ILE A 1 84 ? 4.505 3.152 -7.353 1.00 95.75 84 ILE A C 1
ATOM 626 O O . ILE A 1 84 ? 3.948 2.410 -6.551 1.00 95.75 84 ILE A O 1
ATOM 630 N N . ARG A 1 85 ? 4.270 3.065 -8.671 1.00 97.19 85 ARG A N 1
ATOM 631 C CA . ARG A 1 85 ? 3.323 2.106 -9.260 1.00 97.19 85 ARG A CA 1
ATOM 632 C C . ARG A 1 85 ? 3.783 0.667 -9.036 1.00 97.19 85 ARG A C 1
ATOM 634 O O . ARG A 1 85 ? 2.952 -0.212 -8.819 1.00 97.19 85 ARG A O 1
ATOM 641 N N . PHE A 1 86 ? 5.096 0.424 -9.061 1.00 97.94 86 PHE A N 1
ATOM 642 C CA . PHE A 1 86 ? 5.648 -0.877 -8.697 1.00 97.94 86 PHE A CA 1
ATOM 643 C C . PHE A 1 86 ? 5.425 -1.191 -7.217 1.00 97.94 86 PHE A C 1
ATOM 645 O O . PHE A 1 86 ? 4.959 -2.282 -6.904 1.00 97.94 86 PHE A O 1
ATOM 652 N N . ALA A 1 87 ? 5.690 -0.238 -6.320 1.00 96.25 87 ALA A N 1
ATOM 653 C CA . ALA A 1 87 ? 5.462 -0.421 -4.887 1.00 96.25 87 ALA A CA 1
ATOM 654 C C . ALA A 1 87 ? 3.983 -0.716 -4.565 1.00 96.25 87 ALA A C 1
ATOM 656 O O . ALA A 1 87 ? 3.694 -1.661 -3.838 1.00 96.25 87 ALA A O 1
ATOM 657 N N . GLU A 1 88 ? 3.040 0.011 -5.171 1.00 95.88 88 GLU A N 1
ATOM 658 C CA . GLU A 1 88 ? 1.596 -0.240 -5.035 1.00 95.88 88 GLU A CA 1
ATOM 659 C C . GLU A 1 88 ? 1.208 -1.652 -5.516 1.00 95.88 88 GLU A C 1
ATOM 661 O O . GLU A 1 88 ? 0.401 -2.334 -4.884 1.00 95.88 88 GLU A O 1
ATOM 666 N N . ALA A 1 89 ? 1.787 -2.125 -6.626 1.00 97.25 89 ALA A N 1
ATOM 667 C CA . ALA A 1 89 ? 1.557 -3.485 -7.112 1.00 97.25 89 ALA A CA 1
ATOM 668 C C . ALA A 1 89 ? 2.162 -4.547 -6.187 1.00 97.25 89 ALA A C 1
ATOM 670 O O . ALA A 1 89 ? 1.506 -5.550 -5.908 1.00 97.25 89 ALA A O 1
ATOM 671 N N . ALA A 1 90 ? 3.370 -4.312 -5.674 1.00 97.12 90 ALA A N 1
ATOM 672 C CA . ALA A 1 90 ? 4.010 -5.188 -4.703 1.00 97.12 90 ALA A CA 1
ATOM 673 C C . ALA A 1 90 ? 3.183 -5.287 -3.414 1.00 97.12 90 ALA A C 1
ATOM 675 O O . ALA A 1 90 ? 2.935 -6.394 -2.949 1.00 97.12 90 ALA A O 1
ATOM 676 N N . MET A 1 91 ? 2.665 -4.167 -2.896 1.00 96.69 91 MET A N 1
ATOM 677 C CA . MET A 1 91 ? 1.773 -4.159 -1.732 1.00 96.69 91 MET A CA 1
ATOM 678 C C . MET A 1 91 ? 0.482 -4.948 -1.981 1.00 96.69 91 MET A C 1
ATOM 680 O O . MET A 1 91 ? 0.068 -5.725 -1.122 1.00 96.69 91 MET A O 1
ATOM 684 N N . ARG A 1 92 ? -0.134 -4.800 -3.166 1.00 95.38 92 ARG A N 1
ATOM 685 C CA . ARG A 1 92 ? -1.319 -5.588 -3.551 1.00 95.38 92 ARG A CA 1
ATOM 686 C C . ARG A 1 92 ? -1.032 -7.088 -3.592 1.00 95.38 92 ARG A C 1
ATOM 688 O O . ARG A 1 92 ? -1.862 -7.858 -3.125 1.00 95.38 92 ARG A O 1
ATOM 695 N N . CYS A 1 93 ? 0.113 -7.491 -4.146 1.00 96.94 93 CYS A N 1
ATOM 696 C CA . CYS A 1 93 ? 0.510 -8.901 -4.198 1.00 96.94 93 CYS A CA 1
ATOM 697 C C . CYS A 1 93 ? 0.840 -9.439 -2.803 1.00 96.94 93 CYS A C 1
ATOM 699 O O . CYS A 1 93 ? 0.488 -10.568 -2.490 1.00 96.94 93 CYS A O 1
ATOM 701 N N . MET A 1 94 ? 1.500 -8.631 -1.968 1.00 96.44 94 MET A N 1
ATOM 702 C CA . MET A 1 94 ? 1.913 -9.019 -0.622 1.00 96.44 94 MET A CA 1
ATOM 703 C C . MET A 1 94 ? 0.722 -9.279 0.300 1.00 96.44 94 MET A C 1
ATOM 705 O O . MET A 1 94 ? 0.793 -10.185 1.126 1.00 96.44 94 MET A O 1
ATOM 709 N N . GLY A 1 95 ? -0.369 -8.521 0.142 1.00 94.19 95 GLY A N 1
ATOM 710 C CA . GLY A 1 95 ? -1.525 -8.604 1.032 1.00 94.19 95 GLY A CA 1
ATOM 711 C C . GLY A 1 95 ? -1.182 -8.183 2.466 1.00 94.19 95 GLY A C 1
ATOM 712 O O . GLY A 1 95 ? -0.027 -7.913 2.791 1.00 94.19 95 GLY A O 1
ATOM 713 N N . ASN A 1 96 ? -2.200 -8.090 3.325 1.00 96.31 96 ASN A N 1
ATOM 714 C CA . ASN A 1 96 ? -2.070 -7.742 4.751 1.00 96.31 96 ASN A CA 1
ATOM 715 C C . ASN A 1 96 ? -1.233 -6.473 5.043 1.00 96.31 96 ASN A C 1
ATOM 717 O O . ASN A 1 96 ? -0.712 -6.305 6.135 1.00 96.31 96 ASN A O 1
ATOM 721 N N . LEU A 1 97 ? -1.136 -5.548 4.084 1.00 95.88 97 LEU A N 1
ATOM 722 C CA . LEU A 1 97 ? -0.524 -4.232 4.260 1.00 95.88 97 LEU A CA 1
ATOM 723 C C . LEU A 1 97 ? -1.613 -3.168 4.157 1.00 95.88 97 LEU A C 1
ATOM 725 O O . LEU A 1 97 ? -2.307 -3.084 3.141 1.00 95.88 97 LEU A O 1
ATOM 729 N N . MET A 1 98 ? -1.750 -2.346 5.194 1.00 94.81 98 MET A N 1
ATOM 730 C CA . MET A 1 98 ? -2.765 -1.298 5.270 1.00 94.81 98 MET A CA 1
ATOM 731 C C . MET A 1 98 ? -2.107 0.086 5.245 1.00 94.81 98 MET A C 1
ATOM 733 O O . MET A 1 98 ? -1.636 0.553 6.284 1.00 94.81 98 MET A O 1
ATOM 737 N N . PRO A 1 99 ? -2.044 0.756 4.080 1.00 95.06 99 PRO A N 1
ATOM 738 C CA . PRO A 1 99 ? -1.687 2.164 4.017 1.00 95.06 99 PRO A CA 1
ATOM 739 C C . PRO A 1 99 ? -2.868 3.032 4.460 1.00 95.06 99 PRO A C 1
ATOM 741 O O . PRO A 1 99 ? -3.988 2.878 3.977 1.00 95.06 99 PRO A O 1
ATOM 744 N N . GLU A 1 100 ? -2.607 3.992 5.337 1.00 94.50 100 GLU A N 1
ATOM 745 C CA . GLU A 1 100 ? -3.582 4.970 5.805 1.00 94.50 100 GLU A CA 1
ATOM 746 C C . GLU A 1 100 ? -3.042 6.381 5.576 1.00 94.50 100 GLU A C 1
ATOM 748 O O . GLU A 1 100 ? -1.893 6.694 5.898 1.00 94.50 100 GLU A O 1
ATOM 753 N N . VAL A 1 101 ? -3.888 7.243 5.011 1.00 95.81 101 VAL A N 1
ATOM 754 C CA . VAL A 1 101 ? -3.583 8.657 4.786 1.00 95.81 101 VAL A CA 1
ATOM 755 C C . VAL A 1 101 ? -4.650 9.483 5.485 1.00 95.81 101 VAL A C 1
ATOM 757 O O . VAL A 1 101 ? -5.817 9.452 5.104 1.00 95.81 101 VAL A O 1
ATOM 760 N N . ALA A 1 102 ? -4.247 10.226 6.510 1.00 94.81 102 ALA A N 1
ATOM 761 C CA . ALA A 1 102 ? -5.114 11.148 7.230 1.00 94.81 102 ALA A CA 1
ATOM 762 C C . ALA A 1 102 ? -4.656 12.585 6.975 1.00 94.81 102 ALA A C 1
ATOM 764 O O . ALA A 1 102 ? -3.474 12.897 7.104 1.00 94.81 102 ALA A O 1
ATOM 765 N N . THR A 1 103 ? -5.586 13.472 6.625 1.00 96.75 103 THR A N 1
ATOM 766 C CA . THR A 1 103 ? -5.282 14.906 6.528 1.00 96.75 103 THR A CA 1
ATOM 767 C C . THR A 1 103 ? -5.308 15.488 7.936 1.00 96.75 103 THR A C 1
ATOM 769 O O . THR A 1 103 ? -6.344 15.448 8.591 1.00 96.75 103 THR A O 1
ATOM 772 N N . LEU A 1 104 ? -4.161 15.965 8.420 1.00 95.62 104 LEU A N 1
ATOM 773 C CA . LEU A 1 104 ? -4.047 16.612 9.731 1.00 95.62 104 LEU A CA 1
ATOM 774 C C . LEU A 1 104 ? -4.364 18.106 9.649 1.00 95.62 104 LEU A C 1
ATOM 776 O O . LEU A 1 104 ? -4.824 18.693 10.622 1.00 95.62 104 LEU A O 1
ATOM 780 N N . TYR A 1 105 ? -4.083 18.714 8.498 1.00 96.69 105 TYR A N 1
ATOM 781 C CA . TYR A 1 105 ? -4.286 20.133 8.245 1.00 96.69 105 TYR A CA 1
ATOM 782 C C . TYR A 1 105 ? -4.463 20.372 6.745 1.00 96.69 105 TYR A C 1
ATOM 784 O O . TYR A 1 105 ? -3.769 19.735 5.949 1.00 96.69 105 TYR A O 1
ATOM 792 N N . ASP A 1 106 ? -5.361 21.276 6.371 1.00 96.81 106 ASP A N 1
ATOM 793 C CA . ASP A 1 106 ? -5.625 21.665 4.983 1.00 96.81 106 ASP A CA 1
ATOM 794 C C . ASP A 1 106 ? -6.088 23.128 4.974 1.00 96.81 106 ASP A C 1
ATOM 796 O O . ASP A 1 106 ? -7.125 23.446 5.561 1.00 96.81 106 ASP A O 1
ATOM 800 N N . ASP A 1 107 ? -5.305 24.021 4.375 1.00 95.56 107 ASP A N 1
ATOM 801 C CA . ASP A 1 107 ? -5.680 25.413 4.120 1.00 95.56 107 ASP A CA 1
ATOM 802 C C . ASP A 1 107 ? -5.350 25.797 2.664 1.00 95.56 107 ASP A C 1
ATOM 804 O O . ASP A 1 107 ? -4.991 24.952 1.842 1.00 95.56 107 ASP A O 1
ATOM 808 N N . HIS A 1 108 ? -5.506 27.077 2.317 1.00 95.31 108 HIS A N 1
ATOM 809 C CA . HIS A 1 108 ? -5.218 27.560 0.965 1.00 95.31 108 HIS A CA 1
ATOM 810 C C . HIS A 1 108 ? -3.720 27.466 0.591 1.00 95.31 108 HIS A C 1
ATOM 812 O O . HIS A 1 108 ? -3.389 27.412 -0.593 1.00 95.31 108 HIS A O 1
ATOM 818 N N . ASP A 1 109 ? -2.818 27.410 1.575 1.00 95.62 109 ASP A N 1
ATOM 819 C CA . ASP A 1 109 ? -1.372 27.543 1.375 1.00 95.62 109 ASP A CA 1
ATOM 820 C C . ASP A 1 109 ? -0.611 26.216 1.559 1.00 95.62 109 ASP A C 1
ATOM 822 O O . ASP A 1 109 ? 0.446 26.008 0.954 1.00 95.62 109 ASP A O 1
ATOM 826 N N . LYS A 1 110 ? -1.113 25.293 2.386 1.00 95.56 110 LYS A N 1
ATOM 827 C CA . LYS A 1 110 ? -0.485 24.010 2.701 1.00 95.56 110 LYS A CA 1
ATOM 828 C C . LYS A 1 110 ? -1.484 22.940 3.143 1.00 95.56 110 LYS A C 1
ATOM 830 O O . LYS A 1 110 ? -2.456 23.165 3.858 1.00 95.56 110 LYS A O 1
ATOM 835 N N . ARG A 1 111 ? -1.102 21.699 2.846 1.00 96.62 111 ARG A N 1
ATOM 836 C CA . ARG A 1 111 ? -1.768 20.489 3.325 1.00 96.62 111 ARG A CA 1
ATOM 837 C C . ARG A 1 111 ? -0.778 19.591 4.054 1.00 96.62 111 ARG A C 1
ATOM 839 O O . ARG A 1 111 ? 0.257 19.226 3.498 1.00 96.62 111 ARG A O 1
ATOM 846 N N . ILE A 1 112 ? -1.091 19.221 5.293 1.00 96.25 112 ILE A N 1
ATOM 847 C CA . ILE A 1 112 ? -0.291 18.296 6.102 1.00 96.25 112 ILE A CA 1
ATOM 848 C C . ILE A 1 112 ? -1.015 16.958 6.156 1.00 96.25 112 ILE A C 1
ATOM 850 O O . ILE A 1 112 ? -2.129 16.844 6.670 1.00 96.25 112 ILE A O 1
ATOM 854 N N . LEU A 1 113 ? -0.351 15.928 5.639 1.00 96.81 113 LEU A N 1
ATOM 855 C CA . LEU A 1 113 ? -0.842 14.557 5.626 1.00 96.81 113 LEU A CA 1
ATOM 856 C C . LEU A 1 113 ? -0.024 13.706 6.597 1.00 96.81 113 LEU A C 1
ATOM 858 O O . LEU A 1 113 ? 1.205 13.733 6.568 1.00 96.81 113 LEU A O 1
ATOM 862 N N . ARG A 1 114 ? -0.703 12.900 7.413 1.00 96.06 114 ARG A N 1
ATOM 863 C CA . ARG A 1 114 ? -0.098 11.759 8.097 1.00 96.06 114 ARG A CA 1
ATOM 864 C C . ARG A 1 114 ? -0.261 10.538 7.211 1.00 96.06 114 ARG A C 1
ATOM 866 O O . ARG A 1 114 ? -1.387 10.134 6.932 1.00 96.06 114 ARG A O 1
ATOM 873 N N . VAL A 1 115 ? 0.860 9.949 6.820 1.00 95.50 115 VAL A N 1
ATOM 874 C CA . VAL A 1 115 ? 0.896 8.676 6.102 1.00 95.50 115 VAL A CA 1
ATOM 875 C C . VAL A 1 115 ? 1.453 7.619 7.046 1.00 95.50 115 VAL A C 1
ATOM 877 O O . VAL A 1 115 ? 2.536 7.800 7.600 1.00 95.50 115 VAL A O 1
ATOM 880 N N . SER A 1 116 ? 0.717 6.532 7.240 1.00 95.38 116 SER A N 1
ATOM 881 C CA . SER A 1 116 ? 1.161 5.360 7.997 1.00 95.38 116 SER A CA 1
ATOM 882 C C . SER A 1 116 ? 0.922 4.097 7.182 1.00 95.38 116 SER A C 1
ATOM 884 O O . SER A 1 116 ? 0.000 4.038 6.374 1.00 95.38 116 SER A O 1
ATOM 886 N N . VAL A 1 117 ? 1.759 3.083 7.383 1.00 95.50 117 VAL A N 1
ATOM 887 C CA . VAL A 1 117 ? 1.548 1.749 6.815 1.00 95.50 117 VAL A CA 1
ATOM 888 C C . VAL A 1 117 ? 1.669 0.747 7.948 1.00 95.50 117 VAL A C 1
ATOM 890 O O . VAL A 1 117 ? 2.684 0.726 8.642 1.00 95.50 117 VAL A O 1
ATOM 893 N N . THR A 1 118 ? 0.631 -0.061 8.136 1.00 95.50 118 THR A N 1
ATOM 894 C CA . THR A 1 118 ? 0.612 -1.136 9.130 1.00 95.50 118 THR A CA 1
ATOM 895 C C . THR A 1 118 ? 0.739 -2.475 8.425 1.00 95.50 118 THR A C 1
ATOM 897 O O . THR A 1 118 ? -0.006 -2.751 7.482 1.00 95.50 118 THR A O 1
ATOM 900 N N . ASP A 1 119 ? 1.685 -3.287 8.891 1.00 95.00 119 ASP A N 1
ATOM 901 C CA . ASP A 1 119 ? 1.764 -4.703 8.547 1.00 95.00 119 ASP A CA 1
ATOM 902 C C . ASP A 1 119 ? 0.885 -5.497 9.519 1.00 95.00 119 ASP A C 1
ATOM 904 O O . ASP A 1 119 ? 1.066 -5.377 10.733 1.00 95.00 119 ASP A O 1
ATOM 908 N N . LEU A 1 120 ? -0.110 -6.206 8.980 1.00 93.69 120 LEU A N 1
ATOM 909 C CA . LEU A 1 120 ? -1.175 -6.887 9.726 1.00 93.69 120 LEU A CA 1
ATOM 910 C C . LEU A 1 120 ? -0.893 -8.378 9.937 1.00 93.69 120 LEU A C 1
ATOM 912 O O . LEU A 1 120 ? -0.356 -9.035 9.011 1.00 93.69 120 LEU A O 1
#

Foldseek 3Di:
DDDDDDDPPDDDDDDPPVVVVVVVVVVVVVVVVVVVVLVVVCVVPPFDVVQLVVQLVVQCPDPVNVVQQKDWDPDDVIDIDGDPSSVVSSDVSRPQKDWDWDFPDDDPPDTDIDIDIDRD

Radius of gyration: 27.84 Å; chains: 1; bounding box: 93×49×58 Å